Protein AF-A0A6I2X7R7-F1 (afdb_monomer)

Structure (mmCIF, N/CA/C/O backbone):
data_AF-A0A6I2X7R7-F1
#
_entry.id   AF-A0A6I2X7R7-F1
#
loop_
_atom_site.group_PDB
_atom_site.id
_atom_site.type_symbol
_atom_site.label_atom_id
_atom_site.label_alt_id
_atom_site.label_comp_id
_atom_site.label_asym_id
_atom_site.label_entity_id
_atom_site.label_seq_id
_atom_site.pdbx_PDB_ins_code
_atom_site.Cartn_x
_atom_site.Cartn_y
_atom_site.Cartn_z
_atom_site.occupancy
_atom_site.B_iso_or_equiv
_atom_site.auth_seq_id
_atom_site.auth_comp_id
_atom_site.auth_asym_id
_atom_site.auth_atom_id
_atom_site.pdbx_PDB_model_num
ATOM 1 N N . MET A 1 1 ? -20.470 -1.034 19.790 1.00 57.72 1 MET A N 1
ATOM 2 C CA . MET A 1 1 ? -19.245 -1.337 19.019 1.00 57.72 1 MET A CA 1
ATOM 3 C C . MET A 1 1 ? -19.232 -0.498 17.753 1.00 57.72 1 MET A C 1
ATOM 5 O O . MET A 1 1 ? -20.207 -0.558 17.014 1.00 57.72 1 MET A O 1
ATOM 9 N N . SER A 1 2 ? -18.173 0.277 17.510 1.00 69.31 2 SER A N 1
ATOM 10 C CA . SER A 1 2 ? -17.930 0.883 16.192 1.00 69.31 2 SER A CA 1
ATOM 11 C C . SER A 1 2 ? -17.613 -0.217 15.175 1.00 69.31 2 SER A C 1
ATOM 13 O O . SER A 1 2 ? -17.013 -1.227 15.540 1.00 69.31 2 SER A O 1
ATOM 15 N N . LYS A 1 3 ? -18.056 -0.054 13.924 1.00 65.94 3 LYS A N 1
ATOM 16 C CA . LYS A 1 3 ? -17.717 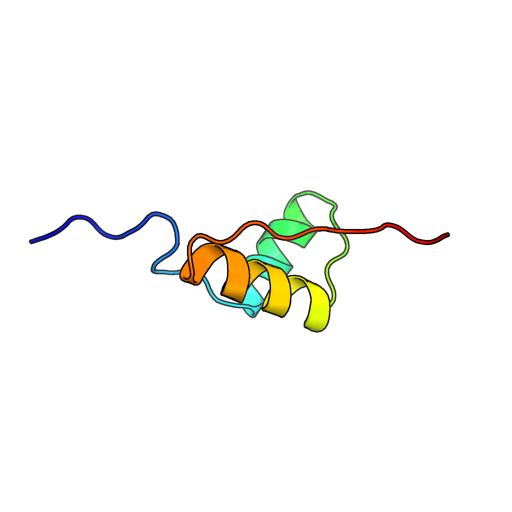-0.983 12.837 1.00 65.94 3 LYS A CA 1
ATOM 17 C C . LYS A 1 3 ? -16.204 -0.950 12.581 1.00 65.94 3 LYS A C 1
ATOM 19 O O . LYS A 1 3 ? -15.646 0.147 12.645 1.00 65.94 3 LYS A O 1
ATOM 24 N N . PRO A 1 4 ? -15.573 -2.096 12.277 1.00 74.56 4 PRO A N 1
ATOM 25 C CA . PRO A 1 4 ? -14.187 -2.103 11.834 1.00 74.56 4 PRO A CA 1
ATOM 26 C C . PRO A 1 4 ? -14.048 -1.245 10.572 1.00 74.56 4 PRO A C 1
ATOM 28 O O . PRO A 1 4 ? -14.916 -1.259 9.691 1.00 74.56 4 PRO A O 1
ATOM 31 N N . GLY A 1 5 ? -12.981 -0.455 10.519 1.00 77.31 5 GLY A N 1
ATOM 32 C CA . GLY A 1 5 ? -12.562 0.271 9.335 1.00 77.31 5 GLY A CA 1
ATOM 33 C C . GLY A 1 5 ? -12.191 -0.698 8.214 1.00 77.31 5 GLY A C 1
ATOM 34 O O . GLY A 1 5 ? -11.700 -1.798 8.457 1.00 77.31 5 GLY A O 1
ATOM 35 N N . ILE A 1 6 ? -12.402 -0.270 6.965 1.00 81.31 6 ILE A N 1
ATOM 36 C CA . ILE A 1 6 ? -12.175 -1.074 5.745 1.00 81.31 6 ILE A CA 1
ATOM 37 C C . ILE A 1 6 ? -10.757 -1.680 5.687 1.00 81.31 6 ILE A C 1
ATOM 39 O O . ILE A 1 6 ? -10.558 -2.713 5.055 1.00 81.31 6 ILE A O 1
ATOM 43 N N . PHE A 1 7 ? -9.782 -1.068 6.366 1.00 85.62 7 PHE A N 1
ATOM 44 C CA . PHE A 1 7 ? -8.373 -1.465 6.343 1.00 85.62 7 PHE A CA 1
ATOM 45 C C . PHE A 1 7 ? -7.841 -1.925 7.706 1.00 85.62 7 PHE A C 1
ATOM 47 O O . PHE A 1 7 ? -6.627 -1.914 7.908 1.00 85.62 7 PHE A O 1
ATOM 54 N N . ASP A 1 8 ? -8.693 -2.270 8.675 1.00 86.81 8 ASP A N 1
ATOM 55 C CA . ASP A 1 8 ? -8.244 -2.589 10.040 1.00 86.81 8 ASP A CA 1
ATOM 56 C C . ASP A 1 8 ? -7.317 -3.811 10.084 1.00 86.81 8 ASP A C 1
ATOM 58 O O . ASP A 1 8 ? -6.240 -3.712 10.674 1.00 86.81 8 ASP A O 1
ATOM 62 N N . ASP A 1 9 ? -7.644 -4.863 9.329 1.00 90.94 9 ASP A N 1
ATOM 63 C CA . ASP A 1 9 ? -6.858 -6.104 9.216 1.00 90.94 9 ASP A CA 1
ATOM 64 C C . ASP A 1 9 ? -5.737 -6.038 8.160 1.00 90.94 9 ASP A C 1
ATOM 66 O O . ASP A 1 9 ? -5.134 -7.051 7.798 1.00 90.94 9 ASP A O 1
ATOM 70 N N . LEU A 1 10 ? -5.462 -4.850 7.612 1.00 93.44 10 LEU A N 1
ATOM 71 C CA . LEU A 1 10 ? -4.416 -4.682 6.611 1.00 93.44 10 LEU A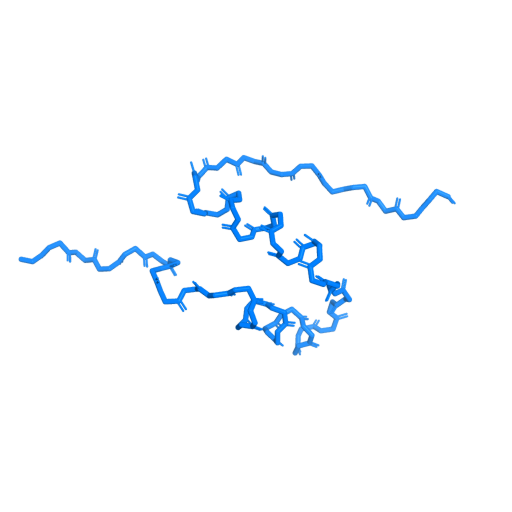 CA 1
ATOM 72 C C . LEU A 1 10 ? -3.030 -4.765 7.269 1.00 93.44 10 LEU A C 1
ATOM 74 O O . LEU A 1 10 ? -2.769 -4.093 8.267 1.00 93.44 10 LEU A O 1
ATOM 78 N N . THR A 1 11 ? -2.125 -5.536 6.670 1.00 96.19 11 THR A N 1
ATOM 79 C CA . THR A 1 11 ? -0.686 -5.555 6.983 1.00 96.19 11 THR A CA 1
ATOM 80 C C . THR A 1 11 ? 0.112 -5.330 5.701 1.00 96.19 11 THR A C 1
ATOM 82 O O . THR A 1 11 ? -0.435 -5.437 4.602 1.00 96.19 11 THR A O 1
ATOM 85 N N . VAL A 1 12 ? 1.406 -5.022 5.819 1.00 97.00 12 VAL A N 1
ATOM 86 C CA . VAL A 1 12 ? 2.279 -4.852 4.644 1.00 97.00 12 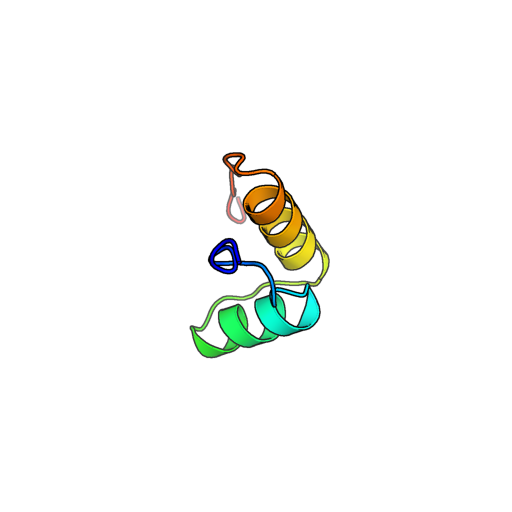VAL A CA 1
ATOM 87 C C . VAL A 1 12 ? 2.371 -6.158 3.853 1.00 97.00 12 VAL A C 1
ATOM 89 O O . VAL A 1 12 ? 2.276 -6.147 2.628 1.00 97.00 12 VAL A O 1
ATOM 92 N N . GLU A 1 13 ? 2.500 -7.286 4.547 1.00 96.94 13 GLU A N 1
ATOM 93 C CA . GLU A 1 13 ? 2.563 -8.623 3.956 1.00 96.94 13 GLU A CA 1
ATOM 94 C C . GLU A 1 13 ? 1.263 -8.956 3.219 1.00 96.94 13 GLU A C 1
ATOM 96 O O . GLU A 1 13 ? 1.300 -9.279 2.034 1.00 96.94 13 GLU A O 1
ATOM 101 N N . LYS A 1 14 ? 0.111 -8.764 3.876 1.00 95.62 14 LYS A N 1
ATOM 102 C CA . LYS A 1 14 ? -1.195 -9.010 3.261 1.00 95.62 14 LYS A CA 1
ATOM 103 C C . LYS A 1 14 ? -1.397 -8.146 2.018 1.00 95.62 14 LYS A C 1
ATOM 105 O O . LYS A 1 14 ? -1.847 -8.641 0.994 1.00 95.62 14 LYS A O 1
ATOM 110 N N . LEU A 1 15 ? -1.053 -6.862 2.097 1.00 95.44 15 LEU A N 1
ATOM 111 C CA . LEU A 1 15 ? -1.187 -5.948 0.969 1.00 95.44 15 LEU A CA 1
ATOM 112 C C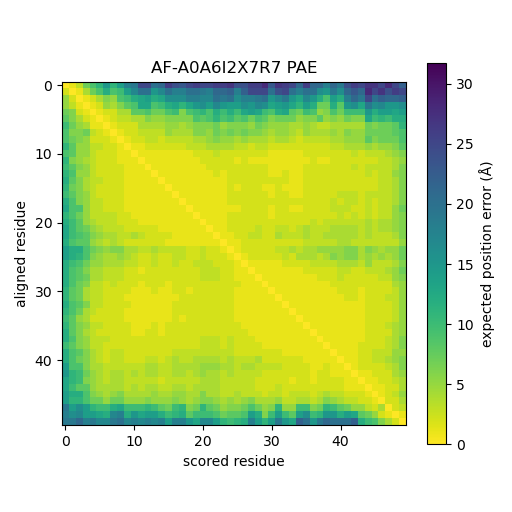 . LEU A 1 15 ? -0.272 -6.342 -0.200 1.00 95.44 15 LEU A C 1
ATOM 114 O O . LEU A 1 15 ? -0.677 -6.241 -1.353 1.00 95.44 15 LEU A O 1
ATOM 118 N N . THR A 1 16 ? 0.942 -6.814 0.092 1.00 96.62 16 THR A N 1
ATOM 119 C CA . THR A 1 16 ? 1.875 -7.319 -0.926 1.00 96.62 16 THR A CA 1
ATOM 120 C C . THR A 1 16 ? 1.288 -8.530 -1.652 1.00 96.62 16 THR A C 1
ATOM 122 O O . THR A 1 16 ? 1.318 -8.586 -2.883 1.00 96.62 16 THR A O 1
ATOM 125 N N . ASP A 1 17 ? 0.720 -9.477 -0.903 1.00 96.06 17 ASP A N 1
ATOM 126 C CA . ASP A 1 17 ? 0.097 -10.681 -1.457 1.00 96.06 17 ASP A CA 1
ATOM 127 C C . ASP A 1 17 ? -1.175 -10.353 -2.254 1.00 96.06 17 ASP A C 1
ATOM 129 O O . ASP A 1 17 ? -1.357 -10.859 -3.363 1.00 96.06 17 ASP A O 1
ATOM 133 N N . ASP A 1 18 ? -2.018 -9.453 -1.740 1.00 95.19 18 ASP A N 1
ATOM 134 C CA . ASP A 1 18 ? -3.234 -8.993 -2.414 1.00 95.19 18 ASP A CA 1
ATOM 135 C C . ASP A 1 18 ? -2.889 -8.318 -3.755 1.00 95.19 18 ASP A C 1
ATOM 137 O O . ASP A 1 18 ? -3.451 -8.674 -4.792 1.00 95.19 18 ASP A O 1
ATOM 141 N N . LEU A 1 19 ? -1.917 -7.398 -3.767 1.00 94.69 19 LEU A N 1
ATOM 142 C CA . LEU A 1 19 ? -1.453 -6.727 -4.986 1.00 94.69 19 LEU A CA 1
ATOM 143 C C . LEU A 1 19 ? -0.897 -7.731 -6.000 1.00 94.69 19 LEU A C 1
ATOM 145 O O . LEU A 1 19 ? -1.263 -7.685 -7.176 1.00 94.69 19 LEU A O 1
ATOM 149 N N . ARG A 1 20 ? -0.089 -8.694 -5.545 1.00 95.88 20 ARG A N 1
ATOM 150 C CA . ARG A 1 20 ? 0.442 -9.760 -6.401 1.00 95.88 20 ARG A CA 1
ATOM 151 C C . ARG A 1 20 ? -0.662 -10.626 -7.001 1.00 95.88 20 ARG A C 1
ATOM 153 O O . ARG A 1 20 ? -0.579 -10.968 -8.178 1.00 95.88 20 ARG A O 1
ATOM 160 N N . SER A 1 21 ? -1.696 -10.960 -6.227 1.00 97.00 21 SER A N 1
ATOM 161 C CA . SER A 1 21 ? -2.836 -11.757 -6.705 1.00 97.00 21 SER A CA 1
ATOM 162 C C . SER A 1 21 ? -3.617 -11.066 -7.829 1.00 97.00 21 SER A C 1
ATOM 164 O O . SER A 1 21 ? -4.183 -11.732 -8.693 1.00 97.00 21 SER A O 1
ATOM 166 N N . LEU A 1 22 ? -3.585 -9.731 -7.853 1.00 96.25 22 LEU A N 1
ATOM 167 C CA . LEU A 1 22 ? -4.187 -8.884 -8.880 1.00 96.25 22 LEU A CA 1
ATOM 168 C C . LEU A 1 22 ? -3.229 -8.576 -10.046 1.00 96.25 22 LEU A C 1
ATOM 170 O O . LEU A 1 22 ? -3.599 -7.843 -10.959 1.00 96.25 22 LEU A O 1
ATOM 174 N N . GLY A 1 23 ? -2.011 -9.127 -10.036 1.00 94.62 23 GLY A N 1
ATOM 175 C CA . GLY A 1 23 ? -1.009 -8.918 -11.083 1.00 94.62 23 GLY A CA 1
ATOM 176 C C . GLY A 1 23 ? -0.171 -7.646 -10.927 1.00 94.62 23 GLY A C 1
ATOM 177 O O . GLY A 1 23 ? 0.562 -7.295 -11.849 1.00 94.62 23 GLY A O 1
ATOM 178 N N . TYR A 1 24 ? -0.238 -6.961 -9.781 1.00 93.00 24 TYR A N 1
ATOM 179 C CA . TYR A 1 24 ? 0.629 -5.821 -9.485 1.00 93.00 24 TYR A CA 1
ATOM 180 C C . TYR A 1 24 ? 1.963 -6.268 -8.885 1.00 93.00 24 TYR A C 1
ATOM 182 O O . TYR A 1 24 ? 2.033 -7.168 -8.046 1.00 93.00 24 TYR A O 1
ATOM 190 N N . ILE A 1 25 ? 3.034 -5.580 -9.281 1.00 89.75 25 ILE A N 1
ATOM 191 C CA . ILE A 1 25 ? 4.349 -5.716 -8.660 1.00 89.75 25 ILE A CA 1
ATOM 192 C C . ILE A 1 25 ? 4.435 -4.669 -7.555 1.00 89.75 25 ILE A C 1
ATOM 194 O O . ILE A 1 25 ? 4.486 -3.474 -7.826 1.00 89.75 25 ILE A O 1
ATOM 198 N N . ALA A 1 26 ? 4.444 -5.128 -6.309 1.00 92.69 26 ALA A N 1
ATOM 199 C CA . ALA A 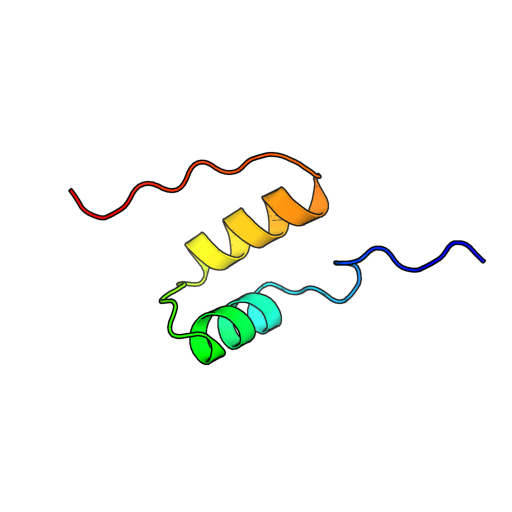1 26 ? 4.724 -4.288 -5.159 1.00 92.69 26 ALA A CA 1
ATOM 200 C C . ALA A 1 26 ? 5.859 -4.910 -4.361 1.00 92.69 26 ALA A C 1
ATOM 202 O O . ALA A 1 26 ? 5.735 -6.014 -3.828 1.00 92.69 26 ALA A O 1
ATOM 203 N N . ASP A 1 27 ? 6.986 -4.207 -4.311 1.00 91.88 27 ASP A N 1
ATOM 204 C CA . ASP A 1 27 ? 8.016 -4.522 -3.340 1.00 91.88 27 ASP A CA 1
ATOM 205 C C . ASP A 1 27 ? 7.561 -4.097 -1.932 1.00 91.88 27 ASP A C 1
ATOM 207 O O . ASP A 1 27 ? 6.515 -3.467 -1.731 1.00 91.88 27 ASP A O 1
ATOM 211 N N . ARG A 1 28 ? 8.363 -4.449 -0.924 1.00 93.50 28 ARG A N 1
ATOM 212 C CA . ARG A 1 28 ? 8.069 -4.081 0.466 1.00 93.50 28 ARG A CA 1
ATOM 213 C C . ARG A 1 28 ? 7.954 -2.559 0.644 1.00 93.50 28 ARG A C 1
ATOM 215 O O . ARG A 1 28 ? 7.177 -2.120 1.492 1.00 93.50 28 ARG A O 1
ATOM 222 N N . GLY A 1 29 ? 8.710 -1.763 -0.115 1.00 94.94 29 GLY A N 1
ATOM 223 C CA . GLY A 1 29 ? 8.702 -0.302 -0.030 1.00 94.94 29 GLY A CA 1
ATOM 224 C C . GLY A 1 29 ? 7.373 0.284 -0.499 1.00 94.94 29 GLY A C 1
ATOM 225 O O . GLY A 1 29 ? 6.710 0.991 0.263 1.00 94.94 29 GLY A O 1
ATOM 226 N N . LEU A 1 30 ? 6.939 -0.086 -1.703 1.00 94.69 30 LEU A N 1
ATOM 227 C CA . LEU A 1 30 ? 5.666 0.323 -2.286 1.00 94.69 30 LEU A CA 1
ATOM 228 C C . LEU A 1 30 ? 4.485 -0.142 -1.426 1.00 94.69 30 LEU A C 1
ATOM 230 O O . LEU A 1 30 ? 3.603 0.656 -1.105 1.00 94.69 30 LEU A O 1
ATOM 234 N N . ALA A 1 31 ? 4.494 -1.400 -0.974 1.00 96.38 31 ALA A N 1
ATOM 235 C CA . ALA A 1 31 ? 3.455 -1.921 -0.089 1.00 96.38 31 ALA A CA 1
ATOM 236 C C . ALA A 1 31 ? 3.383 -1.140 1.237 1.00 96.38 31 ALA A C 1
ATOM 238 O O . ALA A 1 31 ? 2.296 -0.818 1.713 1.00 96.38 31 ALA A O 1
ATOM 239 N N . THR A 1 32 ? 4.525 -0.760 1.815 1.00 96.88 32 THR A N 1
ATOM 240 C CA . THR A 1 32 ? 4.564 0.047 3.047 1.00 96.88 32 THR A CA 1
ATOM 241 C C . THR A 1 32 ? 4.003 1.453 2.823 1.00 96.88 32 THR A C 1
ATOM 243 O O . THR A 1 32 ? 3.219 1.937 3.642 1.00 96.88 32 THR A O 1
ATOM 246 N N . ALA A 1 33 ? 4.352 2.106 1.711 1.00 96.69 33 ALA A N 1
ATOM 247 C CA . ALA A 1 33 ? 3.846 3.438 1.378 1.00 96.69 33 ALA A CA 1
ATOM 248 C C . ALA A 1 33 ? 2.318 3.441 1.200 1.00 96.69 33 ALA A C 1
ATOM 250 O O . ALA A 1 33 ? 1.629 4.280 1.786 1.00 96.69 33 ALA A O 1
ATOM 251 N N . ILE A 1 34 ? 1.779 2.463 0.462 1.00 95.44 34 ILE A N 1
ATOM 252 C CA . ILE A 1 34 ? 0.331 2.287 0.282 1.00 95.44 34 ILE A CA 1
ATOM 253 C C . ILE A 1 34 ? -0.343 2.000 1.630 1.00 95.44 34 ILE A C 1
ATOM 255 O O . ILE A 1 34 ? -1.351 2.626 1.953 1.00 95.44 34 ILE A O 1
ATOM 259 N N . PHE A 1 35 ? 0.224 1.110 2.451 1.00 95.88 35 PHE A N 1
ATOM 260 C CA . PHE A 1 35 ? -0.304 0.796 3.780 1.00 95.88 35 PHE A CA 1
ATOM 261 C C . PHE A 1 35 ? -0.450 2.050 4.658 1.00 95.88 35 PHE A C 1
ATOM 263 O O . PHE A 1 35 ? -1.517 2.285 5.230 1.00 95.88 35 PHE A O 1
ATOM 270 N N . ILE A 1 36 ? 0.587 2.889 4.728 1.00 95.69 36 ILE A N 1
ATOM 271 C CA . ILE A 1 36 ? 0.567 4.133 5.510 1.00 95.69 36 ILE A CA 1
ATOM 272 C C . ILE A 1 36 ? -0.465 5.116 4.944 1.00 95.69 36 ILE A C 1
ATOM 274 O O . ILE A 1 36 ? -1.241 5.689 5.709 1.00 95.69 36 ILE A O 1
ATOM 278 N N . ALA A 1 37 ? -0.519 5.288 3.621 1.00 95.75 37 ALA A N 1
ATOM 279 C CA . ALA A 1 37 ? -1.482 6.173 2.968 1.00 95.75 37 ALA A CA 1
ATOM 280 C C . ALA A 1 37 ? -2.935 5.772 3.282 1.00 95.75 37 ALA A C 1
ATOM 282 O O . ALA A 1 37 ? -3.744 6.623 3.662 1.00 95.75 37 ALA A O 1
ATOM 283 N N . LEU A 1 38 ? -3.244 4.471 3.220 1.00 93.25 38 LEU A N 1
ATOM 284 C CA . LEU A 1 38 ? -4.562 3.927 3.556 1.00 93.25 38 LEU A CA 1
ATOM 285 C C . LEU A 1 38 ? -4.900 4.097 5.043 1.00 93.25 38 LEU A C 1
ATOM 287 O O . LEU A 1 38 ? -6.007 4.528 5.365 1.00 93.25 38 LEU A O 1
ATOM 291 N N . LYS A 1 39 ? -3.955 3.827 5.956 1.00 91.75 39 LYS A N 1
ATOM 292 C CA . LYS A 1 39 ? -4.166 4.005 7.406 1.00 91.75 39 LYS A CA 1
ATOM 293 C C . LYS A 1 39 ? -4.348 5.472 7.806 1.00 91.75 39 LYS A C 1
ATOM 295 O O . LYS A 1 39 ? -5.112 5.755 8.724 1.00 91.75 39 LYS A O 1
ATOM 300 N N . LEU A 1 40 ? -3.675 6.405 7.131 1.00 92.69 40 LEU A N 1
ATOM 301 C CA . LEU A 1 40 ? -3.795 7.844 7.394 1.00 92.69 40 LEU A CA 1
ATOM 302 C C . LEU A 1 40 ? -4.950 8.514 6.632 1.00 92.69 40 LEU A C 1
ATOM 304 O O . LEU A 1 40 ? -5.221 9.695 6.865 1.00 92.69 40 LEU A O 1
ATOM 308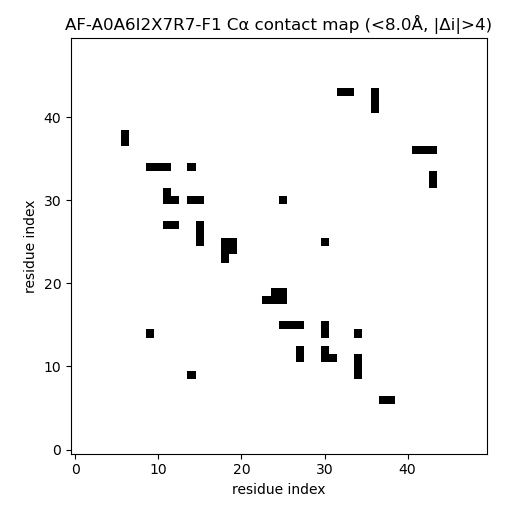 N N . GLY A 1 41 ? -5.598 7.803 5.702 1.00 92.31 41 GLY A N 1
ATOM 309 C CA . GLY A 1 41 ? -6.600 8.379 4.804 1.00 92.31 41 GLY A CA 1
ATOM 310 C C . GLY A 1 41 ? -6.028 9.517 3.953 1.00 92.31 41 GLY A C 1
ATOM 311 O O . GLY A 1 41 ? -6.661 10.565 3.811 1.00 92.31 41 GLY A O 1
ATOM 312 N N . LYS A 1 42 ? -4.798 9.356 3.450 1.00 94.62 42 LYS A N 1
ATOM 313 C CA . LYS A 1 42 ? -4.085 10.363 2.648 1.00 94.62 42 LYS A CA 1
ATOM 314 C C . LYS A 1 42 ? -3.881 9.874 1.213 1.00 94.62 42 LYS A C 1
ATOM 316 O O . LYS A 1 42 ? -3.672 8.680 1.012 1.00 94.62 42 LYS A O 1
ATOM 321 N N . PRO A 1 43 ? -3.923 10.774 0.214 1.00 96.25 43 PRO A N 1
ATOM 322 C CA . PRO A 1 43 ? -3.608 10.408 -1.161 1.00 96.25 43 PRO A CA 1
ATOM 323 C C . PRO A 1 43 ? -2.126 10.031 -1.299 1.00 96.25 43 PRO A C 1
ATOM 325 O O . PRO A 1 43 ? -1.270 10.610 -0.629 1.00 96.25 43 PRO A O 1
ATOM 328 N N . LEU A 1 44 ? -1.838 9.088 -2.197 1.00 94.88 44 LEU A N 1
ATOM 329 C CA . LEU A 1 44 ? -0.48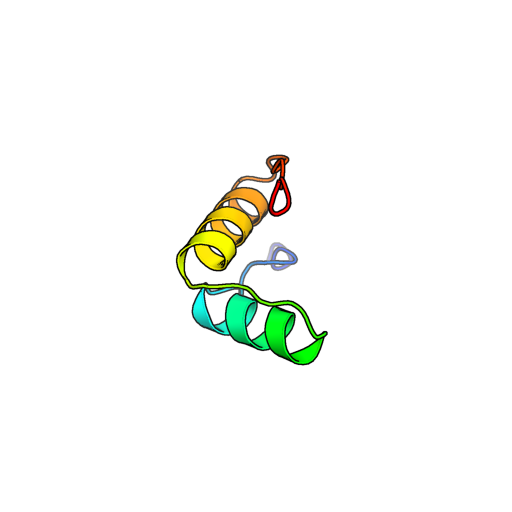9 8.675 -2.579 1.00 94.88 44 LEU A CA 1
ATOM 330 C C . LEU A 1 44 ? -0.312 8.908 -4.081 1.00 94.88 44 LEU A C 1
ATOM 332 O O . LEU A 1 44 ? -1.099 8.397 -4.876 1.00 94.88 44 LEU A O 1
ATOM 336 N N . LEU A 1 45 ? 0.707 9.680 -4.460 1.00 94.88 45 LEU A N 1
ATOM 337 C CA . LEU A 1 45 ? 1.134 9.801 -5.852 1.00 94.88 45 LEU A CA 1
ATOM 338 C C . LEU A 1 45 ? 2.071 8.633 -6.164 1.00 94.88 45 LEU A C 1
ATO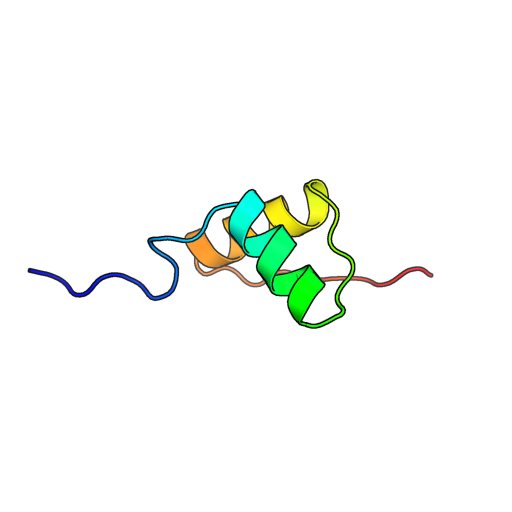M 340 O O . LEU A 1 45 ? 3.063 8.442 -5.462 1.00 94.88 45 LEU A O 1
ATOM 344 N N . LEU A 1 46 ? 1.738 7.859 -7.192 1.00 90.94 46 LEU A N 1
ATOM 345 C CA . LEU A 1 46 ? 2.580 6.786 -7.706 1.00 90.94 46 LEU A CA 1
ATOM 346 C C . LEU A 1 46 ? 3.058 7.173 -9.099 1.00 90.94 46 LEU A C 1
ATOM 348 O O . LEU A 1 46 ? 2.242 7.398 -9.993 1.00 90.94 46 LEU A O 1
ATOM 352 N N . GLU A 1 47 ? 4.372 7.244 -9.262 1.00 88.31 47 GLU A N 1
ATOM 353 C CA . GLU A 1 47 ? 5.020 7.416 -10.557 1.00 88.31 47 GLU A CA 1
ATOM 354 C C . GLU A 1 47 ? 5.506 6.047 -11.050 1.00 88.31 47 GLU A C 1
ATOM 356 O O . GLU A 1 47 ? 5.907 5.196 -10.252 1.00 88.31 47 GLU A O 1
ATOM 361 N N . GLY A 1 48 ? 5.390 5.811 -12.357 1.00 82.56 48 GLY A N 1
ATOM 362 C CA . GLY A 1 48 ? 5.956 4.626 -12.998 1.00 82.56 48 GLY A CA 1
ATOM 363 C C . GLY A 1 48 ? 7.444 4.806 -13.291 1.00 82.56 48 GLY A C 1
ATOM 364 O O . GLY A 1 48 ? 8.000 5.883 -13.081 1.00 82.56 48 GLY A O 1
ATOM 365 N N . GLU A 1 49 ? 8.074 3.755 -13.811 1.00 77.88 49 GLU A N 1
ATOM 366 C CA . GLU A 1 49 ? 9.413 3.872 -14.397 1.00 77.88 49 GLU A CA 1
ATOM 367 C C . GLU A 1 49 ? 9.388 4.906 -15.541 1.00 77.88 49 GLU A C 1
ATOM 369 O O . GLU A 1 49 ? 8.420 4.952 -16.310 1.00 77.88 49 GLU A O 1
ATOM 374 N N . VAL A 1 50 ? 10.432 5.736 -15.623 1.00 59.41 50 VAL A N 1
ATOM 375 C CA . VAL A 1 50 ? 10.604 6.783 -16.647 1.00 59.41 50 VAL A CA 1
ATOM 376 C C . VAL A 1 50 ? 11.212 6.228 -17.927 1.00 59.41 50 VAL A C 1
ATOM 378 O O . VAL A 1 50 ? 12.142 5.397 -17.823 1.00 59.41 50 VAL A O 1
#

pLDDT: mean 90.07, std 9.65, range [57.72, 97.0]

Foldseek 3Di:
DDDDDPCNVPDLVNQCVVCVVVVHHDDSVNSVQVSVCSVVVHDDDDDDDD

Radius of gyration: 12.1 Å; Cα contacts (8 Å, |Δi|>4): 28; chains: 1; bounding box: 30×22×36 Å

Sequence (50 aa):
MSKPGIFDDLTVEKLTDDLRSLGYIADRGLATAIFIALKLGKPLLLEGEV

Nearest PDB structures (foldseek):
  8c6j-assembly1_V  TM=7.017E-01  e=1.543E+00  Homo sapiens

Solvent-accessible surface area (backbone atoms only — not comparable to full-atom values): 3302 Å² total; per-residue (Å²): 133,84,79,83,59,100,63,67,89,64,45,50,67,57,48,30,52,53,38,42,76,73,72,43,91,52,56,75,67,56,23,42,54,52,50,52,25,63,75,68,74,45,91,76,91,82,81,76,91,130

Mean predicted aligned error: 4.69 Å

Secondary structure (DSSP, 8-state):
-PPPPTTTT--HH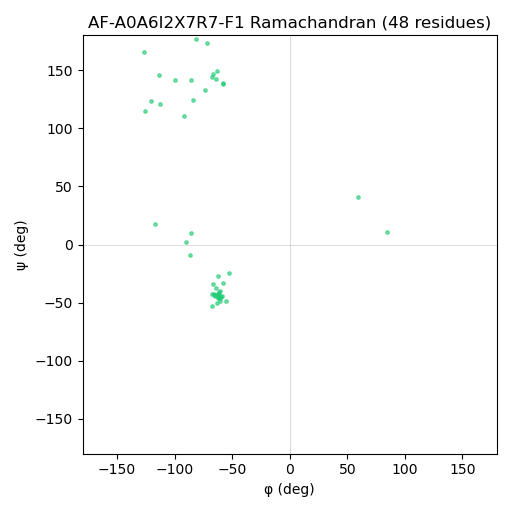HHHHHHHHTT----HHHHHHHHHHHHHT---------